Protein AF-K5VWV9-F1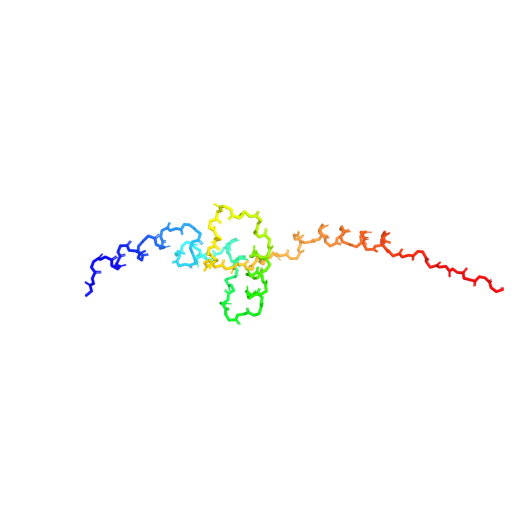 (afdb_monomer_lite)

Radius of gyration: 22.0 Å; chains: 1; bounding box: 71×46×35 Å

Secondary structure (DSSP, 8-state):
--HHHHHHHHHHHH-TT-TT-HHHHSSSTTTTEEEEPTTSHHHHHHHHHHHHT---TTSPPPPP--EEEE---HHHHHHHHHHHHHHHHHHSPP------

Foldseek 3Di:
DDPVVVVVVVVLLPPPPHPNPVVCVDDDPSVQWDWDDCPDPVNVVVVVVQQVPDDDPPDDDDDDPIDTHGHDDVVVCVVVVVVVVVVVVVPDDPPPPDDD

Sequence (100 aa):
MDPKHQRREEQLTNDPFCSANPINHRGGRWKKLHVLEPTDMEYITVGKQFKDGWKHPHKTEPCVKAIFKIVSPSHFLVAYYQYQDRVLQDLSPPMQFSAN

Structure (mmCIF, N/CA/C/O backbone):
data_AF-K5VWV9-F1
#
_entry.id   AF-K5VWV9-F1
#
loop_
_atom_site.group_PDB
_atom_site.id
_atom_site.type_symbol
_atom_site.label_atom_id
_atom_site.label_alt_id
_atom_site.label_comp_id
_atom_site.label_asym_id
_atom_site.label_entity_id
_atom_site.label_seq_id
_atom_site.pdbx_PDB_ins_code
_atom_site.Cartn_x
_atom_site.Cartn_y
_atom_site.Cartn_z
_atom_site.occupancy
_atom_site.B_iso_or_equiv
_atom_site.auth_seq_id
_atom_site.auth_comp_id
_atom_site.auth_asym_id
_atom_site.auth_atom_id
_atom_site.pdbx_PDB_model_num
ATOM 1 N N . MET A 1 1 ? -24.438 -24.172 17.652 1.00 50.56 1 MET A N 1
ATOM 2 C CA . MET A 1 1 ? -24.106 -23.385 16.447 1.00 50.56 1 MET A CA 1
ATOM 3 C C . MET A 1 1 ? -25.181 -22.323 16.298 1.00 50.56 1 MET A C 1
ATOM 5 O O . MET A 1 1 ? -26.342 -22.681 16.163 1.00 50.56 1 MET A O 1
ATOM 9 N N . ASP A 1 2 ? -24.824 -21.052 16.480 1.00 54.44 2 ASP A N 1
ATOM 10 C CA . ASP A 1 2 ? -25.771 -19.930 16.531 1.00 54.44 2 ASP A CA 1
ATOM 11 C C . ASP A 1 2 ? -26.067 -19.427 15.098 1.00 54.44 2 ASP A C 1
ATOM 13 O O . ASP A 1 2 ? -25.127 -19.039 14.395 1.00 54.44 2 ASP A O 1
ATOM 17 N N . PRO A 1 3 ? -27.328 -19.422 14.622 1.00 56.88 3 PRO A N 1
ATOM 18 C CA . PRO A 1 3 ? -27.668 -19.088 13.232 1.00 56.88 3 PRO A CA 1
ATOM 19 C C . PRO A 1 3 ? -27.270 -17.664 12.802 1.00 56.88 3 PRO A C 1
ATOM 21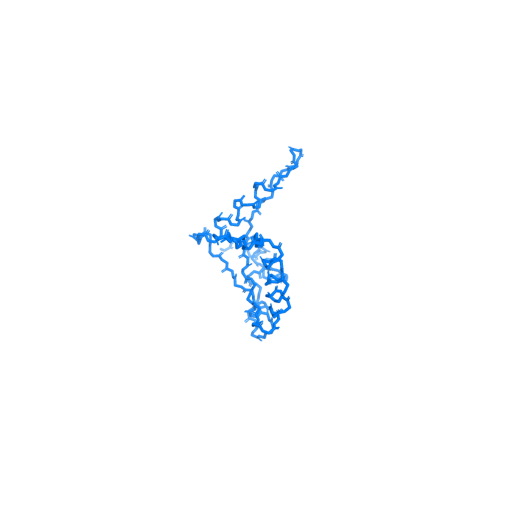 O O . PRO A 1 3 ? -27.215 -17.365 11.608 1.00 56.88 3 PRO A O 1
ATOM 24 N N . LYS A 1 4 ? -26.952 -16.772 13.749 1.00 53.97 4 LYS A N 1
ATOM 25 C CA . LYS A 1 4 ? -26.436 -15.424 13.452 1.00 53.97 4 LYS A CA 1
ATOM 26 C C . LYS A 1 4 ? -24.969 -15.412 13.015 1.00 53.97 4 LYS A C 1
ATOM 28 O O . LYS A 1 4 ? -24.578 -14.510 12.275 1.00 53.97 4 LYS A O 1
ATOM 33 N N . HIS A 1 5 ? -24.169 -16.385 13.452 1.00 54.22 5 HIS A N 1
ATOM 34 C CA . HIS A 1 5 ? -22.759 -16.491 13.064 1.00 54.22 5 HIS A CA 1
ATOM 35 C C . HIS A 1 5 ? -22.617 -16.950 11.610 1.00 54.22 5 HIS A C 1
ATOM 37 O O . HIS A 1 5 ? -21.857 -16.361 10.845 1.00 54.22 5 HIS A O 1
ATOM 43 N N . GLN A 1 6 ? -23.452 -17.906 11.204 1.00 53.28 6 GLN A N 1
ATOM 44 C CA . GLN A 1 6 ? -23.446 -18.474 9.857 1.00 53.28 6 GLN A CA 1
ATOM 45 C C . GLN A 1 6 ? -23.794 -17.436 8.780 1.00 53.28 6 GLN A C 1
ATOM 47 O O . GLN A 1 6 ? -23.119 -17.329 7.761 1.00 53.28 6 GLN A O 1
ATOM 52 N N . ARG A 1 7 ? -24.768 -16.562 9.064 1.00 56.81 7 ARG A N 1
ATOM 53 C CA . ARG A 1 7 ? -25.178 -15.501 8.132 1.00 56.81 7 ARG A CA 1
ATOM 54 C C . ARG A 1 7 ? -24.094 -14.429 7.910 1.00 56.81 7 ARG A C 1
ATOM 56 O O . ARG A 1 7 ? -24.079 -13.791 6.862 1.00 56.81 7 ARG A O 1
ATOM 63 N N . ARG A 1 8 ? -23.192 -14.208 8.879 1.00 55.38 8 ARG A N 1
ATOM 64 C CA . ARG A 1 8 ? -22.054 -13.276 8.727 1.00 55.38 8 ARG A CA 1
ATOM 65 C C . ARG A 1 8 ? -20.921 -13.882 7.903 1.00 55.38 8 ARG A C 1
ATOM 67 O O . ARG A 1 8 ? -20.352 -13.186 7.070 1.00 55.38 8 ARG A O 1
ATOM 74 N N . GLU A 1 9 ? -20.614 -15.159 8.102 1.00 56.00 9 GLU A N 1
ATOM 75 C CA . GLU A 1 9 ? -19.593 -15.866 7.313 1.00 56.00 9 GLU A CA 1
ATOM 76 C C . GLU A 1 9 ? -20.005 -16.012 5.839 1.00 56.00 9 GLU A C 1
ATOM 78 O O . GLU A 1 9 ? -19.194 -15.803 4.934 1.00 56.00 9 GLU A O 1
ATOM 83 N N . GLU A 1 10 ? -21.290 -16.258 5.576 1.00 57.50 10 GLU A N 1
ATOM 84 C CA . GLU A 1 10 ? -21.852 -16.270 4.219 1.00 57.50 10 GLU A CA 1
ATOM 85 C C . GLU A 1 10 ? -21.764 -14.899 3.526 1.00 57.50 10 GLU A C 1
ATOM 87 O O . GLU A 1 10 ? -21.583 -14.822 2.314 1.00 57.50 10 GLU A O 1
ATOM 92 N N . GLN A 1 11 ? -21.847 -13.790 4.266 1.00 58.50 11 GLN A N 1
ATOM 93 C CA . GLN A 1 11 ? -21.676 -12.453 3.684 1.00 58.50 11 GLN A CA 1
ATOM 94 C C . GLN A 1 11 ? -20.217 -12.152 3.319 1.00 58.50 11 GLN A C 1
ATOM 96 O O . GLN A 1 11 ? -19.967 -11.544 2.281 1.00 58.50 11 GLN A O 1
ATOM 101 N N . LEU A 1 12 ? -19.253 -12.607 4.125 1.00 56.53 12 LEU A N 1
ATOM 102 C CA . LEU A 1 12 ? -17.820 -12.444 3.848 1.00 56.53 12 LEU A CA 1
ATOM 103 C C . LEU A 1 12 ? -17.362 -13.275 2.644 1.00 56.53 12 LEU A C 1
ATOM 105 O O . LEU A 1 12 ? -16.569 -12.806 1.837 1.00 56.53 12 LEU A O 1
ATOM 109 N N . THR A 1 13 ? -17.885 -14.488 2.482 1.00 58.56 13 THR A N 1
ATOM 110 C CA . THR A 1 13 ? -17.527 -15.360 1.348 1.00 58.56 13 THR A CA 1
ATOM 111 C C . THR A 1 13 ? -18.130 -14.911 0.014 1.00 58.56 13 THR A C 1
ATOM 113 O O . THR A 1 13 ? -17.612 -15.291 -1.034 1.00 58.56 13 THR A O 1
ATOM 116 N N . ASN A 1 14 ? -19.170 -14.070 0.043 1.00 63.53 14 ASN A N 1
ATOM 117 C CA . ASN A 1 14 ? -19.804 -13.488 -1.143 1.00 63.53 14 ASN A CA 1
ATOM 118 C C . ASN A 1 14 ? -19.275 -12.094 -1.516 1.00 63.53 14 ASN A C 1
ATOM 120 O O . ASN A 1 14 ? -19.554 -11.618 -2.616 1.00 63.53 14 ASN A O 1
ATOM 124 N N . ASP A 1 15 ? -18.511 -11.436 -0.640 1.00 70.62 15 ASP A N 1
ATOM 125 C CA . ASP A 1 15 ? -17.857 -10.169 -0.971 1.00 70.62 15 ASP A CA 1
ATOM 126 C C . ASP A 1 15 ? -16.766 -10.426 -2.031 1.00 70.62 15 ASP A C 1
ATOM 128 O O . ASP A 1 15 ? -15.833 -11.198 -1.777 1.00 70.62 15 ASP A O 1
ATOM 132 N N . PRO A 1 16 ? -16.852 -9.816 -3.230 1.00 62.12 16 PRO A N 1
ATOM 133 C CA . PRO A 1 16 ? -15.880 -10.027 -4.302 1.00 62.12 16 PRO A CA 1
ATOM 134 C C . PRO A 1 16 ? -14.455 -9.595 -3.926 1.00 62.12 16 PRO A C 1
ATOM 136 O O . PRO A 1 16 ? -13.499 -10.071 -4.534 1.00 62.12 16 PRO A O 1
ATOM 139 N N . PHE A 1 17 ? -14.285 -8.741 -2.914 1.00 60.69 17 PHE A N 1
ATOM 140 C CA . PHE A 1 17 ? -12.985 -8.254 -2.451 1.00 60.69 17 PHE A CA 1
ATOM 141 C C . PHE A 1 17 ? -12.467 -8.983 -1.206 1.00 60.69 17 PHE A C 1
ATOM 143 O O . PHE A 1 17 ? -11.336 -8.743 -0.777 1.00 60.69 17 PHE A O 1
ATOM 150 N N . CYS A 1 18 ? -13.257 -9.880 -0.613 1.00 65.75 18 CYS A N 1
ATOM 151 C CA . CYS A 1 18 ? -12.836 -10.599 0.579 1.00 65.75 18 CYS A CA 1
ATOM 152 C C . CYS A 1 18 ? -11.819 -11.694 0.240 1.00 65.75 18 CYS A C 1
ATOM 154 O O . CYS A 1 18 ? -12.004 -12.490 -0.685 1.00 65.75 18 CYS A O 1
ATOM 156 N N . SER A 1 19 ? -10.759 -11.788 1.043 1.00 61.31 19 SER A N 1
ATOM 157 C CA . SER A 1 19 ? -9.751 -12.843 0.923 1.00 61.31 19 SER A CA 1
ATOM 158 C C . SER A 1 19 ? -10.313 -14.241 1.190 1.00 61.31 19 SER A C 1
ATOM 160 O O . SER A 1 19 ? -9.719 -15.208 0.737 1.00 61.31 19 SER A O 1
ATOM 162 N N . ALA A 1 20 ? -11.452 -14.372 1.878 1.00 66.94 20 ALA A N 1
ATOM 163 C CA . ALA A 1 20 ? -12.138 -15.645 2.105 1.00 66.94 20 ALA A CA 1
ATOM 164 C C . ALA A 1 20 ? -13.049 -16.076 0.937 1.00 66.94 20 ALA A C 1
ATOM 166 O O . ALA A 1 20 ? -13.575 -17.188 0.955 1.00 66.94 20 ALA A O 1
ATOM 167 N N . ASN A 1 21 ? -13.255 -15.227 -0.078 1.00 68.38 21 ASN A N 1
ATOM 168 C CA . ASN A 1 21 ? -14.113 -15.556 -1.213 1.00 68.38 21 ASN A CA 1
ATOM 169 C C . ASN A 1 21 ? -13.442 -16.612 -2.112 1.00 68.38 21 ASN A C 1
ATOM 171 O O . ASN A 1 21 ? -12.387 -16.325 -2.679 1.00 68.38 21 ASN A O 1
ATOM 175 N N . PRO A 1 22 ? -14.055 -17.789 -2.343 1.00 68.62 22 PRO A N 1
ATOM 176 C CA . PRO A 1 22 ? -13.465 -18.860 -3.148 1.00 68.62 22 PRO A CA 1
ATOM 177 C C . PRO A 1 22 ? -13.105 -18.456 -4.585 1.00 68.62 22 PRO A C 1
ATOM 179 O O . PRO A 1 22 ? -12.237 -19.076 -5.198 1.00 68.62 22 PRO A O 1
ATOM 182 N N . ILE A 1 23 ? -13.747 -17.425 -5.147 1.00 64.62 23 ILE A N 1
ATOM 183 C CA . ILE A 1 23 ? -13.413 -16.873 -6.470 1.00 64.62 23 ILE A CA 1
ATOM 184 C C . ILE A 1 23 ? -11.996 -16.290 -6.471 1.00 64.62 23 ILE A C 1
ATOM 186 O O . ILE A 1 23 ? -11.256 -16.496 -7.433 1.00 64.62 23 ILE A O 1
ATOM 190 N N . ASN A 1 24 ? -11.580 -15.666 -5.367 1.00 60.62 24 ASN A N 1
ATOM 191 C CA . ASN A 1 24 ? -10.230 -15.131 -5.184 1.00 60.62 24 ASN A CA 1
ATOM 192 C C . ASN A 1 24 ? -9.181 -16.241 -4.969 1.00 60.62 24 ASN A C 1
ATOM 194 O O . ASN A 1 24 ? -7.984 -15.988 -5.073 1.00 60.62 24 ASN A O 1
ATOM 198 N N . HIS A 1 25 ? -9.618 -17.485 -4.736 1.00 58.66 25 HIS A N 1
ATOM 199 C CA . HIS A 1 25 ? -8.756 -18.665 -4.587 1.00 58.66 25 HIS A CA 1
ATOM 200 C C . HIS A 1 25 ? -8.598 -19.462 -5.890 1.00 58.66 25 HIS A C 1
ATOM 202 O O . HIS A 1 25 ? -7.740 -20.344 -5.975 1.00 58.66 25 HIS A O 1
ATOM 208 N N . ARG A 1 26 ? -9.391 -19.176 -6.936 1.00 52.44 26 ARG A N 1
ATOM 209 C CA . ARG A 1 26 ? -9.275 -19.869 -8.230 1.00 52.44 26 ARG A CA 1
ATOM 210 C C . ARG A 1 26 ? -8.069 -19.332 -9.009 1.00 52.44 26 ARG A C 1
ATOM 212 O O . ARG A 1 26 ? -7.994 -18.159 -9.365 1.00 52.44 26 ARG A O 1
ATOM 219 N N . GLY A 1 27 ? -7.103 -20.214 -9.272 1.00 55.94 27 GLY A N 1
ATOM 220 C CA . GLY A 1 27 ? -5.868 -19.899 -9.992 1.00 55.94 27 GLY A CA 1
ATOM 221 C C . GLY A 1 27 ? -6.106 -19.258 -11.367 1.00 55.94 27 GLY A C 1
ATOM 222 O O . GLY A 1 27 ? -6.965 -19.690 -12.130 1.00 55.94 27 GLY A O 1
ATOM 223 N N . GLY A 1 28 ? -5.327 -18.218 -11.678 1.00 59.78 28 GLY A N 1
ATOM 224 C CA . GLY A 1 28 ? -5.429 -17.412 -12.901 1.00 59.78 28 GLY A CA 1
ATOM 225 C C . GLY A 1 28 ? -4.861 -16.002 -12.687 1.00 59.78 28 GLY A C 1
ATOM 226 O O . GLY A 1 28 ? -4.123 -15.788 -11.725 1.00 59.78 28 GLY A O 1
ATOM 227 N N . ARG A 1 29 ? -5.236 -15.025 -13.538 1.00 52.16 29 ARG A N 1
ATOM 228 C CA . ARG A 1 29 ? -4.829 -13.589 -13.478 1.00 52.16 29 ARG A CA 1
ATOM 229 C C . ARG A 1 29 ? -4.961 -12.919 -12.094 1.00 52.16 29 ARG A C 1
ATOM 231 O O . ARG A 1 29 ? -4.422 -11.831 -11.913 1.00 52.16 29 ARG A O 1
ATOM 238 N N . TRP A 1 30 ? -5.654 -13.564 -11.159 1.00 52.78 30 TRP A N 1
ATOM 239 C CA . TRP A 1 30 ? -5.984 -13.120 -9.807 1.00 52.78 30 TRP A CA 1
ATOM 240 C C . TRP A 1 30 ? -4.991 -13.579 -8.721 1.00 52.78 30 TRP A C 1
ATOM 242 O O . TRP A 1 30 ? -5.050 -13.072 -7.610 1.00 52.78 30 TRP A O 1
ATOM 252 N N . LYS A 1 31 ? -3.976 -14.403 -9.048 1.00 64.62 31 LYS A N 1
ATOM 253 C CA . LYS A 1 31 ? -2.819 -14.701 -8.160 1.00 64.62 31 LYS A CA 1
ATOM 254 C C . LYS A 1 31 ? -1.890 -13.499 -7.891 1.00 64.62 31 LYS A C 1
ATOM 256 O O . LYS A 1 31 ? -0.800 -13.666 -7.362 1.00 64.62 31 LYS A O 1
ATOM 261 N N . LYS A 1 32 ? -2.285 -12.291 -8.295 1.00 73.38 32 LYS A N 1
ATOM 262 C CA . LYS A 1 32 ? -1.487 -11.070 -8.139 1.00 73.38 32 LYS A CA 1
ATOM 263 C C . LYS A 1 32 ? -1.646 -10.432 -6.765 1.00 73.38 32 LYS A C 1
ATOM 265 O O . LYS A 1 32 ? -0.842 -9.580 -6.424 1.00 73.38 32 LYS A O 1
ATOM 270 N N . LEU A 1 33 ? -2.679 -10.787 -6.005 1.00 82.50 33 LEU A N 1
ATOM 271 C CA . LEU A 1 33 ? -2.944 -10.190 -4.700 1.00 82.50 33 LEU A CA 1
ATOM 272 C C . LEU A 1 33 ? -2.433 -11.119 -3.605 1.00 82.50 33 LEU A C 1
ATOM 274 O O . LEU A 1 33 ? -2.977 -12.199 -3.395 1.00 82.50 33 LEU A O 1
ATOM 278 N N . HIS A 1 34 ? -1.395 -10.681 -2.905 1.00 85.38 34 HIS A N 1
ATOM 279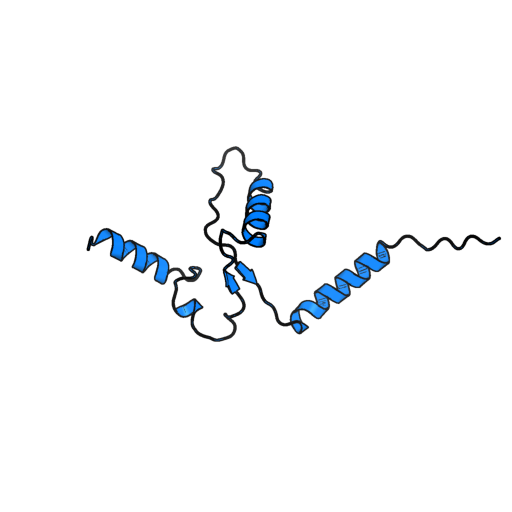 C CA . HIS A 1 34 ? -0.892 -11.351 -1.716 1.00 85.38 34 HIS A CA 1
ATOM 280 C C . HIS A 1 34 ? -1.359 -10.587 -0.487 1.00 85.38 34 HIS A C 1
ATOM 282 O O . HIS A 1 34 ? -1.030 -9.415 -0.329 1.00 85.38 34 HIS A O 1
ATOM 288 N N . VAL A 1 35 ? -2.145 -11.236 0.368 1.00 89.94 35 VAL A N 1
ATOM 289 C CA . VAL A 1 35 ? -2.530 -10.660 1.660 1.00 89.94 35 VAL A CA 1
ATOM 290 C C . VAL A 1 35 ? -1.274 -10.519 2.517 1.00 89.94 35 VAL A C 1
ATOM 292 O O . VAL A 1 35 ? -0.486 -11.459 2.601 1.00 89.94 35 VAL A O 1
ATOM 295 N N . LEU A 1 36 ? -1.089 -9.352 3.129 1.00 93.06 36 LEU A N 1
ATOM 296 C CA . LEU A 1 36 ? -0.071 -9.144 4.152 1.00 93.06 36 LEU A CA 1
ATOM 297 C C . LEU A 1 36 ? -0.662 -9.458 5.525 1.00 93.06 36 LEU A C 1
ATOM 299 O O . LEU A 1 36 ? -1.751 -8.981 5.859 1.00 93.06 36 LEU A O 1
ATOM 303 N N . GLU A 1 37 ? 0.066 -10.238 6.318 1.00 93.56 37 GLU A N 1
ATOM 304 C CA . GLU A 1 37 ? -0.334 -10.548 7.688 1.00 93.56 37 GLU A CA 1
ATOM 305 C C . GLU A 1 37 ? -0.224 -9.301 8.579 1.00 93.56 37 GLU A C 1
ATOM 307 O O . GLU A 1 37 ? 0.721 -8.528 8.426 1.00 93.56 37 GLU A O 1
ATOM 312 N N . PRO A 1 38 ? -1.121 -9.097 9.560 1.00 93.75 38 PRO A N 1
ATOM 313 C CA . PRO A 1 38 ? -1.062 -7.933 10.447 1.00 93.75 38 PRO A CA 1
ATOM 314 C C . PRO A 1 38 ? 0.235 -7.805 11.259 1.00 93.75 38 PRO A C 1
ATOM 316 O O . PRO A 1 38 ? 0.565 -6.717 11.727 1.00 93.75 38 PRO A O 1
ATOM 319 N N . THR A 1 39 ? 0.955 -8.914 11.447 1.00 95.19 39 THR A N 1
ATOM 320 C CA . THR A 1 39 ? 2.261 -8.960 12.117 1.00 95.19 39 THR A CA 1
ATOM 321 C C . THR A 1 39 ? 3.427 -8.612 11.192 1.00 95.19 39 THR A C 1
ATOM 323 O O . THR A 1 39 ? 4.549 -8.462 11.668 1.00 95.19 39 THR A O 1
ATOM 326 N N . ASP A 1 40 ? 3.192 -8.518 9.882 1.00 96.00 40 ASP A N 1
ATOM 327 C CA . ASP A 1 40 ? 4.206 -8.146 8.901 1.00 96.00 40 ASP A CA 1
ATOM 328 C C . ASP A 1 40 ? 4.587 -6.666 9.066 1.00 96.00 40 ASP A C 1
ATOM 330 O O . ASP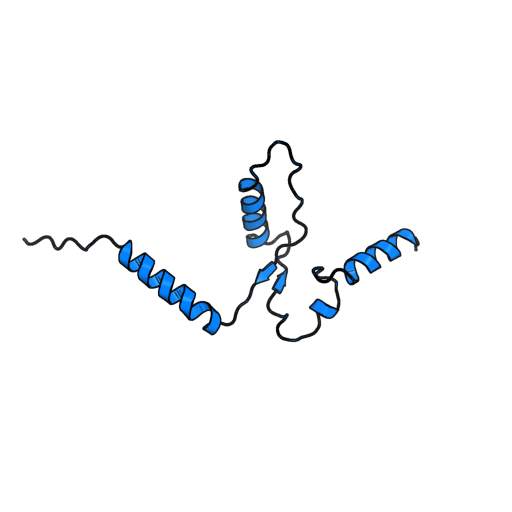 A 1 40 ? 3.736 -5.780 9.198 1.00 96.00 40 ASP A O 1
ATOM 334 N N . MET A 1 41 ? 5.886 -6.382 9.016 1.00 96.62 41 MET A N 1
ATOM 335 C CA . MET A 1 41 ? 6.401 -5.017 9.051 1.00 96.62 41 MET A CA 1
ATOM 336 C C . MET A 1 41 ? 5.891 -4.177 7.873 1.00 96.62 41 MET A C 1
ATOM 338 O O . MET A 1 41 ? 5.639 -2.982 8.053 1.00 96.62 41 MET A O 1
ATOM 342 N N . GLU A 1 42 ? 5.689 -4.776 6.691 1.00 95.94 42 GLU A N 1
ATOM 343 C CA . GLU A 1 42 ? 5.088 -4.088 5.540 1.00 95.94 42 GLU A CA 1
ATOM 344 C C . GLU A 1 42 ? 3.642 -3.667 5.852 1.00 95.94 42 GLU A C 1
ATOM 346 O O . GLU A 1 42 ? 3.263 -2.521 5.590 1.00 95.94 42 GLU A O 1
ATOM 351 N N . TYR A 1 43 ? 2.855 -4.543 6.490 1.00 96.69 43 TYR A N 1
ATOM 352 C CA . TYR A 1 43 ? 1.482 -4.237 6.902 1.00 96.69 43 TYR A CA 1
ATOM 353 C C . TYR A 1 43 ? 1.449 -3.077 7.898 1.00 96.69 43 TYR A C 1
ATOM 355 O O . TYR A 1 43 ? 0.712 -2.108 7.706 1.00 96.69 43 TYR A O 1
ATOM 363 N N . ILE A 1 44 ? 2.265 -3.155 8.955 1.00 96.50 44 ILE A N 1
ATOM 364 C CA . ILE A 1 44 ? 2.319 -2.132 10.009 1.00 96.50 44 ILE A CA 1
ATOM 365 C C . ILE A 1 44 ? 2.698 -0.774 9.410 1.00 96.50 44 ILE A C 1
ATOM 367 O O . ILE A 1 44 ? 2.066 0.241 9.710 1.00 96.50 44 ILE A O 1
ATOM 371 N N . THR A 1 45 ? 3.701 -0.759 8.531 1.00 97.38 45 THR A N 1
ATOM 372 C CA . THR A 1 45 ? 4.207 0.467 7.902 1.00 97.38 45 THR A CA 1
ATOM 373 C C . THR A 1 45 ? 3.155 1.118 7.009 1.00 97.38 45 THR A C 1
ATOM 375 O O . THR A 1 45 ? 2.857 2.302 7.177 1.00 97.38 45 THR A O 1
ATOM 378 N N . VAL A 1 46 ? 2.547 0.357 6.097 1.00 96.94 46 VAL A N 1
ATOM 379 C CA . VAL A 1 46 ? 1.517 0.882 5.186 1.00 96.94 46 VAL A CA 1
ATOM 380 C C . VAL A 1 46 ? 0.262 1.288 5.959 1.00 96.94 46 VAL A C 1
ATOM 382 O O . VAL A 1 46 ? -0.317 2.343 5.698 1.00 96.94 46 VAL A O 1
ATOM 385 N N . GLY A 1 47 ? -0.135 0.498 6.960 1.00 96.31 47 GLY A N 1
ATOM 386 C CA . GLY A 1 47 ? -1.256 0.817 7.838 1.00 96.31 47 GLY A CA 1
ATOM 387 C C . GLY A 1 47 ? -1.052 2.135 8.585 1.00 96.31 47 GLY A C 1
ATOM 388 O O . GLY A 1 47 ? -1.984 2.930 8.688 1.00 96.31 47 GLY A O 1
ATOM 389 N N . LYS A 1 48 ? 0.172 2.412 9.049 1.00 96.44 48 LYS A N 1
ATOM 390 C CA . LYS A 1 48 ? 0.520 3.701 9.654 1.00 96.44 48 LYS A CA 1
ATOM 391 C C . LYS A 1 48 ? 0.437 4.845 8.639 1.00 96.44 48 LYS A C 1
ATOM 393 O O . LYS A 1 48 ? -0.230 5.832 8.914 1.00 96.44 48 LYS A O 1
ATOM 398 N N . GLN A 1 49 ? 1.036 4.695 7.457 1.00 96.94 49 GLN A N 1
ATOM 399 C CA . GLN A 1 49 ? 0.997 5.723 6.405 1.00 96.94 49 GLN A CA 1
ATOM 400 C C . GLN A 1 49 ? -0.432 6.087 5.991 1.00 96.94 49 GLN A C 1
ATOM 402 O O . GLN A 1 49 ? -0.738 7.257 5.765 1.00 96.94 49 GLN A O 1
ATOM 407 N N . PHE A 1 50 ? -1.319 5.094 5.916 1.00 95.81 50 PHE A N 1
ATOM 408 C CA . PHE A 1 50 ? -2.730 5.315 5.622 1.00 95.81 50 PHE A CA 1
ATOM 409 C C . PHE A 1 50 ? -3.405 6.204 6.677 1.00 95.81 50 PHE A C 1
ATOM 411 O O . PHE A 1 50 ? -4.130 7.133 6.320 1.00 95.81 50 PHE A O 1
ATOM 418 N N . LYS A 1 51 ? -3.128 5.958 7.962 1.00 94.81 51 LYS A N 1
ATOM 419 C CA . LYS A 1 51 ? -3.647 6.772 9.071 1.00 94.81 51 LYS A CA 1
ATOM 420 C C . LYS A 1 51 ? -3.048 8.171 9.088 1.00 94.81 51 LYS A C 1
ATOM 422 O O . LYS A 1 51 ? -3.786 9.143 9.179 1.00 94.81 51 LYS A O 1
ATOM 427 N N . ASP A 1 52 ? -1.736 8.280 8.904 1.00 95.44 52 ASP A N 1
ATOM 428 C CA . ASP A 1 52 ? -1.036 9.567 8.837 1.00 95.44 52 ASP A CA 1
ATOM 429 C C . ASP A 1 52 ? -1.553 10.430 7.663 1.00 95.44 52 ASP A C 1
ATOM 431 O O . ASP A 1 52 ? -1.581 11.659 7.733 1.00 95.44 52 ASP A O 1
ATOM 435 N N . GLY A 1 53 ? -2.003 9.790 6.577 1.00 95.81 53 GLY A N 1
ATOM 436 C CA . GLY A 1 53 ? -2.628 10.444 5.428 1.00 95.81 53 GLY A CA 1
ATOM 437 C C . GLY A 1 53 ? -4.086 10.872 5.637 1.00 95.81 53 GLY A C 1
ATOM 438 O O . GLY A 1 53 ? -4.617 11.624 4.813 1.00 95.81 53 GLY A O 1
ATOM 439 N N . TRP A 1 54 ? -4.753 10.430 6.707 1.00 95.88 54 TRP A N 1
ATOM 440 C CA . TRP A 1 54 ? -6.145 10.777 6.984 1.00 95.88 54 TRP A CA 1
ATOM 441 C C . TRP A 1 54 ? -6.265 12.217 7.500 1.00 95.88 54 TRP A C 1
ATOM 443 O O . TRP A 1 54 ? -5.866 12.544 8.613 1.00 95.88 54 TRP A O 1
ATOM 453 N N . LYS A 1 55 ? -6.862 13.103 6.692 1.00 95.94 55 LYS A N 1
ATOM 454 C CA . LYS A 1 55 ? -6.960 14.550 6.982 1.00 95.94 55 LYS A CA 1
ATOM 455 C C . LYS A 1 55 ? -8.377 15.036 7.295 1.00 95.94 55 LYS A C 1
ATOM 457 O O . LYS A 1 55 ? -8.660 16.225 7.168 1.00 95.94 55 LYS A O 1
ATOM 462 N N . HIS A 1 56 ? -9.296 14.142 7.657 1.00 95.81 56 HIS A N 1
ATOM 463 C CA . HIS A 1 56 ? -10.704 14.493 7.869 1.00 95.81 56 HIS A CA 1
ATOM 464 C C . HIS A 1 56 ? -11.064 14.499 9.364 1.00 95.81 56 HIS A C 1
ATOM 466 O O . HIS A 1 56 ? -11.531 13.480 9.869 1.00 95.81 56 HIS A O 1
ATOM 472 N N . PRO A 1 57 ? -10.913 15.635 10.075 1.00 91.25 57 PRO A N 1
ATOM 473 C CA . PRO A 1 57 ? -11.087 15.693 11.532 1.00 91.25 57 PRO A CA 1
ATOM 474 C C . PRO A 1 57 ? -12.533 15.460 11.991 1.00 91.25 57 PRO A C 1
ATOM 476 O O . PRO A 1 57 ? -12.767 15.038 13.117 1.00 91.25 57 PRO A O 1
ATOM 479 N N . HIS A 1 58 ? -13.514 15.719 11.123 1.00 96.50 58 HIS A N 1
ATOM 480 C CA . HIS A 1 58 ? -14.941 15.546 11.428 1.00 96.50 58 HIS A CA 1
ATOM 481 C C . HIS A 1 58 ? -15.499 14.188 10.990 1.00 96.50 58 HIS A C 1
ATOM 483 O O . HIS A 1 58 ? -16.706 13.966 11.057 1.00 96.50 58 HIS A O 1
ATOM 489 N N . LYS A 1 59 ? -14.647 13.292 10.486 1.00 96.31 59 LYS A N 1
ATOM 490 C CA . LYS A 1 59 ? -15.037 11.949 10.059 1.00 96.31 59 LYS A CA 1
ATOM 491 C C . LYS A 1 59 ? -14.263 10.926 10.876 1.00 96.31 59 LYS A C 1
ATOM 493 O O . LYS A 1 59 ? -13.091 11.124 11.179 1.00 96.31 59 LYS A O 1
ATOM 498 N N . THR A 1 60 ? -14.915 9.817 11.199 1.00 95.62 60 THR A N 1
ATOM 499 C CA . THR A 1 60 ? -14.261 8.690 11.866 1.00 95.62 60 THR A CA 1
ATOM 500 C C . THR A 1 60 ? -13.146 8.133 10.985 1.00 95.62 60 THR A C 1
ATOM 502 O O . THR A 1 60 ? -13.352 7.929 9.787 1.00 95.62 60 THR A O 1
ATOM 505 N N . GLU A 1 61 ? -11.981 7.881 11.581 1.00 94.69 61 GLU A N 1
ATOM 506 C CA . GLU A 1 61 ? -10.874 7.223 10.891 1.00 94.69 61 GLU A CA 1
ATOM 507 C C . GLU A 1 61 ? -11.297 5.808 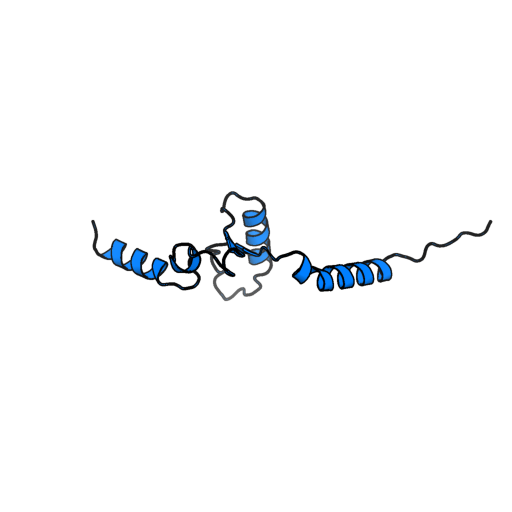10.445 1.00 94.69 61 GLU A C 1
ATOM 509 O O . GLU A 1 61 ? -11.833 5.035 11.249 1.00 94.69 61 GLU A O 1
ATOM 514 N N . PRO A 1 62 ? -11.081 5.443 9.172 1.00 93.56 62 PRO A N 1
ATOM 515 C CA . PRO A 1 62 ? -11.406 4.114 8.678 1.00 93.56 62 PRO A CA 1
ATOM 516 C C . PRO A 1 62 ? -10.510 3.022 9.287 1.00 93.56 62 PRO A C 1
ATOM 518 O O . PRO A 1 62 ? -9.291 3.147 9.378 1.00 93.56 62 PRO A O 1
ATOM 521 N N . CYS A 1 63 ? -11.125 1.893 9.645 1.00 93.31 63 CYS A N 1
ATOM 522 C CA . CYS A 1 63 ? -10.421 0.702 10.118 1.00 93.31 63 CYS A CA 1
ATOM 523 C C . CYS A 1 63 ? -9.855 -0.098 8.934 1.00 93.31 63 CYS A C 1
ATOM 525 O O . CYS A 1 63 ? -10.611 -0.549 8.071 1.00 93.31 63 CYS A O 1
ATOM 527 N N . VAL A 1 64 ? -8.538 -0.322 8.922 1.00 92.88 64 VAL A N 1
ATOM 528 C CA . VAL A 1 64 ? -7.874 -1.181 7.930 1.00 92.88 64 VAL A CA 1
ATOM 529 C C . VAL A 1 64 ? -8.246 -2.641 8.192 1.00 92.88 64 VAL A C 1
ATOM 531 O O . VAL A 1 64 ? -7.967 -3.172 9.265 1.00 92.88 64 VAL A O 1
ATOM 534 N N . LYS A 1 65 ? -8.900 -3.282 7.215 1.00 91.88 65 LYS A N 1
ATOM 535 C CA . LYS A 1 65 ? -9.335 -4.688 7.303 1.00 91.88 65 LYS A CA 1
ATOM 536 C C . LYS A 1 65 ? -8.317 -5.673 6.743 1.00 91.88 65 LYS A C 1
ATOM 538 O O . LYS A 1 65 ? -8.162 -6.754 7.294 1.00 91.88 65 LYS A O 1
ATOM 543 N N . ALA A 1 66 ? -7.664 -5.302 5.651 1.00 91.00 66 ALA A N 1
ATOM 544 C CA . ALA A 1 66 ? -6.639 -6.092 4.993 1.00 91.00 66 ALA A CA 1
ATOM 545 C C . ALA A 1 66 ? -5.758 -5.164 4.155 1.00 91.00 66 ALA A C 1
ATOM 547 O O . ALA A 1 66 ? -6.218 -4.119 3.687 1.00 91.00 66 ALA A O 1
ATOM 548 N N . ILE A 1 67 ? -4.509 -5.569 3.947 1.00 92.94 67 ILE A N 1
ATOM 549 C CA . ILE A 1 67 ? -3.583 -4.928 3.015 1.00 92.94 67 ILE A CA 1
ATOM 550 C C . ILE A 1 67 ? -3.118 -6.002 2.041 1.00 92.94 67 ILE A C 1
ATOM 552 O O . ILE A 1 67 ? -2.793 -7.117 2.446 1.00 92.94 67 ILE A O 1
ATOM 556 N N . PHE A 1 68 ? -3.106 -5.664 0.754 1.00 91.44 68 PHE A N 1
ATOM 557 C CA . PHE A 1 68 ? -2.702 -6.574 -0.307 1.00 91.44 68 PHE A CA 1
ATOM 558 C C . PHE A 1 68 ? -1.475 -6.025 -1.026 1.00 91.44 68 PHE A C 1
ATOM 560 O O . PHE A 1 68 ? -1.476 -4.891 -1.506 1.00 91.44 68 PHE A O 1
ATOM 567 N N . LYS A 1 69 ? -0.449 -6.860 -1.162 1.00 90.38 69 LYS A N 1
ATOM 568 C CA . LYS A 1 69 ? 0.683 -6.636 -2.051 1.00 90.38 69 LYS A CA 1
ATOM 569 C C . LYS A 1 69 ? 0.309 -7.093 -3.453 1.00 90.38 69 LYS A C 1
ATOM 571 O O . LYS A 1 69 ? -0.043 -8.255 -3.664 1.00 90.38 69 LYS A O 1
ATOM 576 N N . ILE A 1 70 ? 0.384 -6.173 -4.412 1.00 88.19 70 ILE A N 1
ATOM 577 C CA . ILE A 1 70 ? 0.108 -6.465 -5.818 1.00 88.19 70 ILE A CA 1
ATOM 578 C C . ILE A 1 70 ? 1.407 -6.907 -6.492 1.00 88.19 70 ILE A C 1
ATOM 580 O O . ILE A 1 70 ? 2.308 -6.104 -6.721 1.00 88.19 70 ILE A O 1
ATOM 584 N N . VAL A 1 71 ? 1.494 -8.185 -6.838 1.00 83.69 71 VAL A N 1
ATOM 585 C CA . VAL A 1 71 ? 2.601 -8.755 -7.601 1.00 83.69 71 VAL A CA 1
ATOM 586 C C . VAL A 1 71 ? 2.281 -8.640 -9.086 1.00 83.69 71 VAL A C 1
ATOM 588 O O . VAL A 1 71 ? 1.331 -9.238 -9.596 1.00 83.69 71 VAL A O 1
ATOM 591 N N . SER A 1 72 ? 3.088 -7.852 -9.793 1.00 80.38 72 SER A N 1
ATOM 592 C CA . SER A 1 72 ? 2.999 -7.695 -11.242 1.00 80.38 72 SER A CA 1
ATOM 593 C C . SER A 1 72 ? 4.200 -8.360 -11.918 1.00 80.38 72 SER A C 1
ATOM 595 O O . SER A 1 72 ? 5.315 -8.238 -11.410 1.00 80.38 72 SER A O 1
ATOM 597 N N . PRO A 1 73 ? 4.019 -9.050 -13.059 1.00 80.75 73 PRO A N 1
ATOM 598 C CA . PRO A 1 73 ? 5.149 -9.531 -13.845 1.00 80.75 73 PRO A CA 1
ATOM 599 C C . PRO A 1 73 ? 6.077 -8.382 -14.257 1.00 80.75 73 PRO A C 1
ATOM 601 O O . PRO A 1 73 ? 5.602 -7.310 -14.632 1.00 80.75 73 PRO A O 1
ATOM 604 N N . SER A 1 74 ? 7.389 -8.627 -14.279 1.00 78.94 74 SER A N 1
ATOM 605 C CA . SER A 1 74 ? 8.409 -7.593 -14.512 1.00 78.94 74 SER A CA 1
ATOM 606 C C . SER A 1 74 ? 8.213 -6.811 -15.815 1.00 78.94 74 SER A C 1
ATOM 608 O O . SER A 1 74 ? 8.494 -5.618 -15.861 1.00 78.94 74 SER A O 1
ATOM 610 N N . HIS A 1 75 ? 7.660 -7.440 -16.860 1.00 83.44 75 HIS A N 1
ATOM 611 C CA . HIS A 1 75 ? 7.390 -6.769 -18.136 1.00 83.44 75 HIS A CA 1
ATOM 612 C C . HIS A 1 75 ? 6.352 -5.637 -18.031 1.00 83.44 75 HIS A C 1
ATOM 614 O O . HIS A 1 75 ? 6.419 -4.687 -18.802 1.00 83.44 75 HIS A O 1
ATOM 620 N N . PHE A 1 76 ? 5.431 -5.686 -17.061 1.00 81.81 76 PHE A N 1
ATOM 621 C CA . PHE A 1 76 ? 4.497 -4.583 -16.798 1.00 81.81 76 PHE A CA 1
ATOM 622 C C . PHE A 1 76 ? 5.159 -3.402 -16.077 1.00 81.81 76 PHE A C 1
ATOM 624 O O . PHE A 1 76 ? 4.607 -2.306 -16.080 1.00 81.81 76 PHE A O 1
ATOM 631 N N . LEU A 1 77 ? 6.320 -3.613 -15.452 1.00 86.31 77 LEU A N 1
ATOM 632 C CA . LEU A 1 77 ? 7.042 -2.590 -14.694 1.00 86.31 77 LEU A CA 1
ATOM 633 C C . LEU A 1 77 ? 8.107 -1.870 -15.534 1.00 86.31 77 LEU A C 1
ATOM 635 O O . LEU A 1 77 ? 8.640 -0.860 -15.092 1.00 86.31 77 LEU A O 1
ATOM 639 N N . VAL A 1 78 ? 8.383 -2.335 -16.760 1.00 90.19 78 VAL A N 1
ATOM 640 C CA . VAL A 1 78 ? 9.416 -1.764 -17.647 1.00 90.19 78 VAL A CA 1
ATOM 641 C C . VAL A 1 78 ? 9.227 -0.263 -17.852 1.00 90.19 78 VAL A C 1
ATOM 643 O O . VAL A 1 78 ? 10.174 0.496 -17.677 1.00 90.19 78 VAL A O 1
ATOM 646 N N . ALA A 1 79 ? 8.008 0.180 -18.170 1.00 90.75 79 ALA A N 1
ATOM 647 C CA . ALA A 1 79 ? 7.729 1.599 -18.385 1.00 90.75 79 ALA A CA 1
ATOM 648 C C . ALA A 1 79 ? 7.941 2.437 -17.112 1.00 90.75 79 ALA A C 1
ATOM 650 O O . ALA A 1 79 ? 8.434 3.560 -17.185 1.00 90.75 79 ALA A O 1
ATOM 651 N N . TYR A 1 80 ? 7.602 1.879 -15.945 1.00 89.31 80 TYR A N 1
ATOM 652 C CA . TYR A 1 80 ? 7.834 2.533 -14.659 1.00 89.31 80 TYR A CA 1
ATOM 653 C C . TYR A 1 80 ? 9.334 2.688 -14.380 1.00 89.31 80 TYR A C 1
ATOM 655 O O . TYR A 1 80 ? 9.773 3.789 -14.063 1.00 89.31 80 TYR A O 1
ATOM 663 N N . TYR A 1 81 ? 10.125 1.629 -14.572 1.00 91.38 81 TYR A N 1
ATOM 664 C CA . TYR A 1 81 ? 11.576 1.686 -14.376 1.00 91.38 81 TYR A CA 1
ATOM 665 C C . TYR A 1 81 ? 12.254 2.658 -15.346 1.00 91.38 81 TYR A C 1
ATOM 667 O O . TYR A 1 81 ? 13.039 3.494 -14.919 1.00 91.38 81 TYR A O 1
ATOM 675 N N . GLN A 1 82 ? 11.871 2.645 -16.626 1.00 93.38 82 GLN A N 1
ATOM 676 C CA . GLN A 1 82 ? 12.388 3.604 -17.610 1.00 93.38 82 GLN A CA 1
ATOM 677 C C . GLN A 1 82 ? 12.088 5.059 -17.233 1.00 93.38 82 GLN A C 1
ATOM 679 O O . GLN A 1 82 ? 12.907 5.943 -17.475 1.00 93.38 82 GLN A O 1
ATOM 684 N N . TYR A 1 83 ? 10.908 5.327 -16.671 1.00 93.44 83 TYR A N 1
ATOM 685 C CA . TYR A 1 83 ? 10.567 6.657 -16.175 1.00 93.44 83 TYR A CA 1
ATOM 686 C C . TYR A 1 83 ? 11.393 7.025 -14.938 1.00 93.44 83 TYR A C 1
ATOM 688 O O . TYR A 1 83 ? 11.938 8.126 -14.873 1.00 93.44 83 TYR A O 1
ATOM 696 N N . GLN A 1 84 ? 11.520 6.099 -13.987 1.00 93.00 84 GLN A N 1
ATOM 697 C CA . GLN A 1 84 ? 12.308 6.291 -12.774 1.00 93.00 84 GLN A CA 1
ATOM 698 C C . GLN A 1 84 ? 13.772 6.624 -13.101 1.00 93.00 84 GLN A C 1
ATOM 700 O O . GLN A 1 84 ? 14.312 7.568 -12.529 1.00 93.00 84 GLN A O 1
ATOM 705 N N . ASP A 1 85 ? 14.378 5.919 -14.059 1.00 92.69 85 ASP A N 1
ATOM 706 C CA . ASP A 1 85 ? 15.756 6.163 -14.498 1.00 92.69 85 ASP A CA 1
ATOM 707 C C . ASP A 1 85 ? 15.942 7.582 -15.050 1.00 92.69 85 ASP A C 1
ATOM 709 O O . ASP A 1 85 ? 16.914 8.254 -14.711 1.00 92.69 85 ASP A O 1
ATOM 713 N N . ARG A 1 86 ? 14.990 8.074 -15.854 1.00 91.88 86 ARG A N 1
ATOM 714 C CA . ARG A 1 86 ? 15.034 9.446 -16.392 1.00 91.88 86 ARG A CA 1
ATOM 715 C C . ARG A 1 86 ? 14.946 10.490 -15.287 1.00 91.88 86 ARG A C 1
ATOM 717 O O . ARG A 1 86 ? 15.759 11.402 -15.245 1.00 91.88 86 ARG A O 1
ATOM 724 N N . VAL A 1 87 ? 13.999 10.326 -14.365 1.00 91.38 87 VAL A N 1
ATOM 725 C CA . VAL A 1 87 ? 13.832 11.257 -13.239 1.00 91.38 87 VAL A CA 1
ATOM 726 C C . VAL A 1 87 ? 15.084 11.294 -12.365 1.00 91.38 87 VAL A C 1
ATOM 728 O O . VAL A 1 87 ? 15.496 12.363 -11.928 1.00 91.38 87 VAL A O 1
ATOM 731 N N . LEU A 1 88 ? 15.717 10.145 -12.117 1.00 89.56 88 LEU A N 1
ATOM 732 C CA . LEU A 1 88 ? 16.953 10.089 -11.338 1.00 89.56 88 LEU A CA 1
ATOM 733 C C . LEU A 1 88 ? 18.133 10.746 -12.065 1.00 89.56 88 LEU A C 1
ATOM 735 O O . LEU A 1 88 ? 18.932 11.413 -11.414 1.00 89.56 88 LEU A O 1
ATOM 739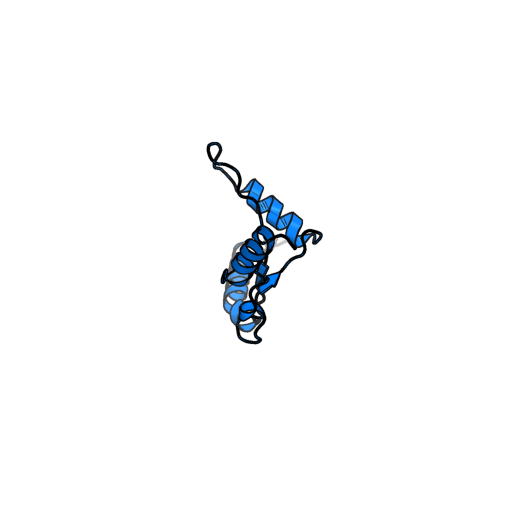 N N . GLN A 1 89 ? 18.225 10.607 -13.391 1.00 85.94 89 GLN A N 1
ATOM 740 C CA . GLN A 1 89 ? 19.234 11.305 -14.194 1.00 85.94 89 GLN A CA 1
ATOM 741 C C . GLN A 1 89 ? 19.052 12.825 -14.145 1.00 85.94 89 GLN A C 1
ATOM 743 O O . GLN A 1 89 ? 20.033 13.542 -13.963 1.00 85.94 89 GLN A O 1
ATOM 748 N N . ASP A 1 90 ? 17.812 13.307 -14.230 1.00 80.25 90 ASP A N 1
ATOM 749 C CA . ASP A 1 90 ? 17.498 14.740 -14.173 1.00 80.25 90 ASP A CA 1
ATOM 750 C C . ASP A 1 90 ? 17.757 15.354 -12.783 1.00 80.25 90 ASP A C 1
ATOM 752 O O . ASP A 1 90 ? 18.012 16.552 -12.660 1.00 80.25 90 ASP A O 1
ATOM 756 N N . LEU A 1 91 ? 17.698 14.541 -11.722 1.00 77.00 91 LEU A N 1
ATOM 757 C CA . LEU A 1 91 ? 17.952 14.960 -10.339 1.00 77.00 91 LEU A CA 1
ATOM 758 C C . LEU A 1 91 ? 19.418 14.803 -9.907 1.00 77.00 91 LEU A C 1
ATOM 760 O O . LEU A 1 91 ? 19.786 15.265 -8.823 1.00 77.00 91 LEU A O 1
ATOM 764 N N . SER A 1 92 ? 20.262 14.170 -10.723 1.00 70.00 92 SER A N 1
ATOM 765 C CA . SER A 1 92 ? 21.695 14.088 -10.455 1.00 70.00 92 SER A CA 1
ATOM 766 C C . SER A 1 92 ? 22.342 15.455 -10.716 1.00 70.00 92 SER A C 1
ATOM 768 O O . SER A 1 92 ? 22.252 15.968 -11.832 1.00 70.00 92 SER A O 1
ATOM 770 N N . PRO A 1 93 ? 23.018 16.070 -9.723 1.00 65.69 93 PRO A N 1
ATOM 771 C CA . PRO A 1 93 ? 23.706 17.333 -9.950 1.00 65.69 93 PRO A CA 1
ATOM 772 C C . PRO A 1 93 ? 24.777 17.143 -11.034 1.00 65.69 93 PRO A C 1
ATOM 774 O O . PRO A 1 93 ? 25.446 16.103 -11.047 1.00 65.69 93 PRO A O 1
ATOM 777 N N . PRO A 1 94 ? 24.971 18.122 -11.938 1.00 63.84 94 PRO A N 1
ATOM 778 C CA . PRO A 1 94 ? 26.022 18.027 -12.937 1.00 63.84 94 PRO A CA 1
ATOM 779 C C . PRO A 1 94 ? 27.362 17.864 -12.217 1.00 63.84 94 PRO A C 1
ATOM 781 O O . PRO A 1 94 ? 27.701 18.669 -11.346 1.00 63.84 94 PRO A O 1
ATOM 784 N N . MET A 1 95 ? 28.108 16.808 -12.564 1.00 62.06 95 MET A N 1
ATOM 785 C CA . MET A 1 95 ? 29.495 16.635 -12.133 1.00 62.06 95 MET A CA 1
ATOM 786 C C . MET A 1 95 ? 30.258 17.907 -12.501 1.00 62.06 95 MET A C 1
ATOM 788 O O . MET A 1 95 ? 30.538 18.154 -13.675 1.00 62.06 95 MET A O 1
ATOM 792 N N . GLN A 1 96 ? 30.565 18.741 -11.507 1.00 59.97 96 GLN A N 1
ATOM 793 C CA . GLN A 1 96 ? 31.444 19.878 -11.717 1.00 59.97 96 GLN A CA 1
ATOM 794 C C . GLN A 1 96 ? 32.854 19.333 -11.909 1.00 59.97 96 GLN A C 1
ATOM 796 O O . GLN A 1 96 ? 33.516 18.920 -10.958 1.00 59.97 96 GLN A O 1
ATOM 801 N N . PHE A 1 97 ? 33.300 19.291 -13.162 1.00 61.47 97 PHE A N 1
ATOM 802 C CA . PHE A 1 97 ? 34.704 19.086 -13.473 1.00 61.47 97 PHE A CA 1
ATOM 803 C C . PHE A 1 97 ? 35.460 20.346 -13.051 1.00 61.47 97 PHE A C 1
ATOM 805 O O . PHE A 1 97 ? 35.412 21.370 -13.730 1.00 61.47 97 PHE A O 1
ATOM 812 N N . SER A 1 98 ? 36.127 20.276 -11.901 1.00 58.31 98 SER A N 1
ATOM 813 C CA . SER A 1 98 ? 37.084 21.298 -11.489 1.00 58.31 98 SER A CA 1
ATOM 814 C C . SER A 1 98 ? 38.322 21.149 -12.373 1.00 58.31 98 SER A C 1
ATOM 816 O O . SER A 1 98 ? 39.062 20.172 -12.249 1.00 58.31 98 SER A O 1
ATOM 818 N N . ALA A 1 99 ? 38.508 22.076 -13.311 1.00 63.28 99 ALA A N 1
ATOM 819 C CA . ALA A 1 99 ? 39.757 22.206 -14.048 1.00 63.28 99 ALA A CA 1
ATOM 820 C C . ALA A 1 99 ? 40.804 22.826 -13.109 1.00 63.28 99 ALA A C 1
ATOM 822 O O . ALA A 1 99 ? 40.579 23.918 -12.583 1.00 63.28 99 ALA A O 1
ATOM 823 N N . ASN A 1 100 ? 41.897 22.095 -12.878 1.00 61.09 100 ASN A N 1
ATOM 824 C CA . ASN A 1 100 ? 43.129 22.614 -12.278 1.00 61.09 100 ASN A CA 1
ATOM 825 C C . ASN A 1 100 ? 44.017 23.233 -13.356 1.00 61.09 100 ASN A C 1
ATOM 827 O O . ASN A 1 100 ? 44.030 22.676 -14.479 1.00 61.09 100 ASN A O 1
#

Organism: Agaricus bisporus var. burnettii (strain JB137-S8 / ATCC MYA-4627 / FGSC 10392) (NCBI:txid597362)

pLDDT: mean 78.65, std 16.24, range [50.56, 97.38]